Protein AF-A0A6L3N8E2-F1 (afdb_monomer)

Organism: NCBI:txid1503055

Solvent-accessible surface area (backbone atoms only — not comparable to full-atom values): 5060 Å² total; per-residue (Å²): 133,83,73,80,78,75,86,75,77,37,47,88,60,94,65,75,94,62,55,72,70,56,51,55,49,29,53,75,71,71,37,48,67,64,51,50,61,50,36,40,62,72,40,55,97,63,81,52,68,71,52,50,61,52,60,72,66,50,82,54,46,82,46,74,51,62,53,99,85,68,50,75,48,74,49,81,46,113

Nearest PDB structures (foldseek):
  7zr1-assembly1_D  TM=3.614E-01  e=1.254E+00  Thermochaetoides thermophila
  7zr1-assembly1_C  TM=3.742E-01  e=6.554E+00  Thermochaetoides thermophila
  3emi-assembly1_A  TM=2.101E-01  e=7.993E+00  Haemophilus influenzae

Radius of gyration: 16.64 Å; Cα contacts (8 Å, |Δi|>4): 59; chains: 1; bounding box: 32×40×36 Å

Structure (mmCIF, N/CA/C/O backbone):
data_AF-A0A6L3N8E2-F1
#
_entry.id   AF-A0A6L3N8E2-F1
#
loop_
_atom_site.group_PDB
_atom_site.id
_atom_site.type_symbol
_atom_site.label_atom_id
_atom_site.label_alt_i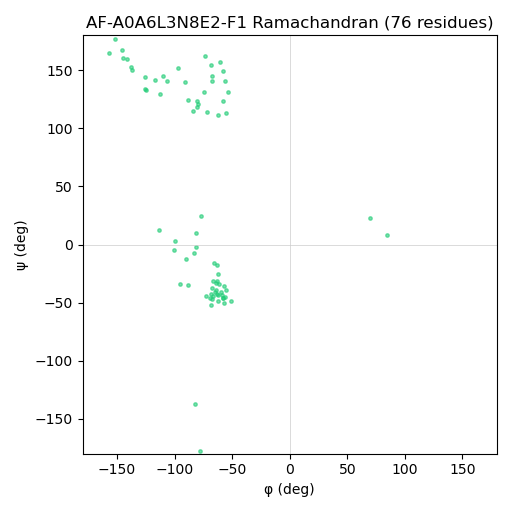d
_atom_site.label_comp_id
_atom_site.label_asym_id
_atom_site.label_entity_id
_atom_site.label_seq_id
_atom_site.pdbx_PDB_ins_code
_atom_site.Cartn_x
_atom_site.Cartn_y
_atom_site.Cartn_z
_atom_site.occupancy
_atom_site.B_iso_or_equiv
_atom_site.auth_seq_id
_atom_site.auth_comp_id
_atom_site.auth_asym_id
_atom_site.auth_atom_id
_atom_site.pdbx_PDB_model_num
ATOM 1 N N . MET A 1 1 ? 18.917 19.908 -18.385 1.00 40.22 1 MET A N 1
ATOM 2 C CA . MET A 1 1 ? 17.576 20.524 -18.294 1.00 40.22 1 MET A CA 1
ATOM 3 C C . MET A 1 1 ? 16.664 19.517 -17.610 1.00 40.22 1 MET A C 1
ATOM 5 O O . MET A 1 1 ? 16.177 1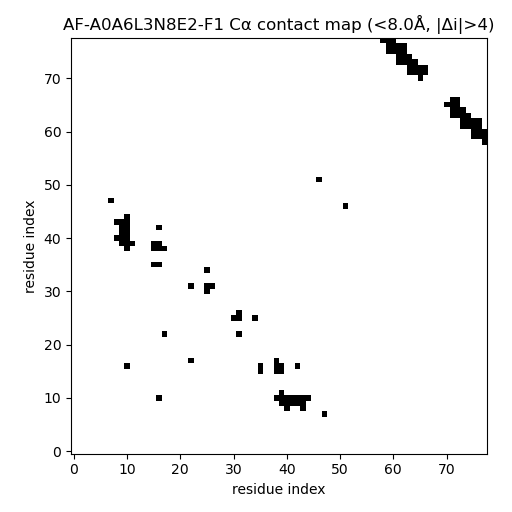8.604 -18.261 1.00 40.22 1 MET A O 1
ATOM 9 N N . THR A 1 2 ? 16.543 19.576 -16.286 1.00 46.56 2 THR A N 1
ATOM 10 C CA . THR A 1 2 ? 15.592 18.745 -15.535 1.00 46.56 2 THR A CA 1
ATOM 11 C C . THR A 1 2 ? 14.198 19.280 -15.827 1.00 46.56 2 THR A C 1
ATOM 13 O O . THR A 1 2 ? 13.902 20.429 -15.506 1.00 46.56 2 THR A O 1
ATOM 16 N N . ALA A 1 3 ? 13.370 18.489 -16.509 1.00 51.78 3 ALA A N 1
ATOM 17 C CA . ALA A 1 3 ? 11.966 18.832 -16.688 1.00 51.78 3 ALA A CA 1
ATOM 18 C C . ALA A 1 3 ? 11.323 19.032 -15.301 1.00 51.78 3 ALA A C 1
ATOM 20 O O . ALA A 1 3 ? 11.665 18.287 -14.377 1.00 51.78 3 ALA A O 1
ATOM 21 N N . PRO A 1 4 ? 10.429 20.020 -15.119 1.00 53.84 4 PRO A N 1
ATOM 22 C CA . PRO A 1 4 ? 9.698 20.150 -13.870 1.00 53.84 4 PRO A CA 1
ATOM 23 C C . PRO A 1 4 ? 8.930 18.850 -13.621 1.00 53.84 4 PRO A C 1
ATOM 25 O O . PRO A 1 4 ? 8.157 18.410 -14.471 1.00 53.84 4 PRO A O 1
ATOM 28 N N . THR A 1 5 ? 9.171 18.218 -12.470 1.00 62.31 5 THR A N 1
ATOM 29 C CA . THR A 1 5 ? 8.394 17.062 -12.021 1.00 62.31 5 THR A CA 1
ATOM 30 C C . THR A 1 5 ? 6.929 17.472 -12.008 1.00 62.31 5 THR A C 1
ATOM 32 O O . THR A 1 5 ? 6.544 18.357 -11.243 1.00 62.31 5 THR A O 1
ATOM 35 N N . ALA A 1 6 ? 6.122 16.871 -12.883 1.00 70.06 6 ALA A N 1
ATOM 36 C CA . ALA A 1 6 ? 4.691 17.125 -12.915 1.00 70.06 6 ALA A CA 1
ATOM 37 C C . ALA A 1 6 ? 4.110 16.882 -11.514 1.00 70.06 6 ALA A C 1
ATOM 39 O O . ALA A 1 6 ? 4.403 15.864 -10.882 1.00 70.06 6 ALA A O 1
ATOM 40 N N . VAL A 1 7 ? 3.315 17.829 -11.012 1.00 77.81 7 VAL A N 1
ATOM 41 C CA . VAL A 1 7 ? 2.625 17.670 -9.729 1.00 77.81 7 VAL A CA 1
ATOM 42 C C . VAL A 1 7 ? 1.676 16.484 -9.865 1.00 77.81 7 VAL A C 1
ATOM 44 O O . VAL A 1 7 ? 0.708 16.544 -10.618 1.00 77.81 7 VAL A O 1
ATOM 47 N N . VAL A 1 8 ? 1.969 15.391 -9.158 1.00 83.25 8 VAL A N 1
ATOM 48 C CA . VAL A 1 8 ? 1.128 14.193 -9.188 1.00 83.25 8 VAL A CA 1
ATOM 49 C C . VAL A 1 8 ? -0.015 14.383 -8.189 1.00 83.25 8 VAL A C 1
ATOM 51 O O . VAL A 1 8 ? 0.267 14.438 -6.981 1.00 83.25 8 VAL A O 1
ATOM 54 N N . PRO A 1 9 ? -1.281 14.459 -8.644 1.00 87.44 9 PRO A N 1
ATOM 55 C CA . PRO A 1 9 ? -2.419 14.660 -7.755 1.00 87.44 9 PRO A CA 1
ATOM 56 C C . PRO A 1 9 ? -2.502 13.544 -6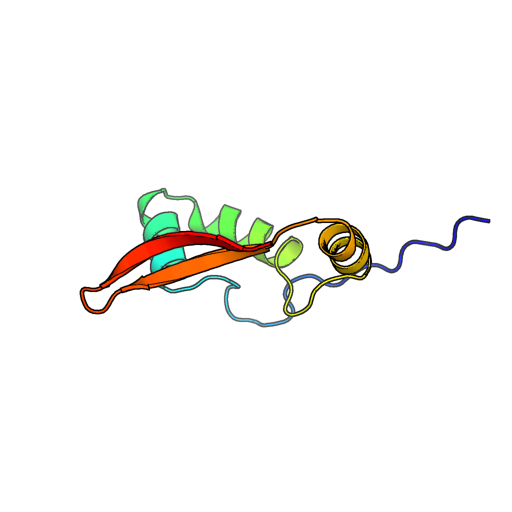.706 1.00 87.44 9 PRO A C 1
ATOM 58 O O . PRO A 1 9 ? -2.033 12.421 -6.921 1.00 87.44 9 PRO A O 1
ATOM 61 N N . GLY A 1 10 ? -3.026 13.893 -5.532 1.00 90.94 10 GLY A N 1
ATOM 62 C CA . GLY A 1 10 ? -3.286 12.959 -4.439 1.00 90.94 10 GLY A CA 1
ATOM 63 C C . GLY A 1 10 ? -4.617 12.229 -4.627 1.00 90.94 10 GLY A C 1
ATOM 64 O O . GLY A 1 10 ? -4.965 11.801 -5.726 1.00 90.94 10 GLY A O 1
ATOM 65 N N . TRP A 1 11 ? -5.378 12.096 -3.546 1.00 94.75 11 TRP A N 1
ATOM 66 C CA . TRP A 1 11 ? -6.717 11.526 -3.581 1.00 94.75 11 TRP A CA 1
ATOM 67 C C . TRP A 1 11 ? -7.743 12.565 -4.038 1.00 94.75 11 TRP A C 1
ATOM 69 O O . TRP A 1 11 ? -7.885 13.618 -3.423 1.00 94.75 11 TRP A O 1
ATOM 79 N N . GLU A 1 12 ? -8.474 12.245 -5.101 1.00 91.38 12 GLU A N 1
ATOM 80 C CA . GLU A 1 12 ? -9.370 13.182 -5.796 1.00 91.38 12 GLU A CA 1
ATOM 81 C C . GLU A 1 12 ? -10.849 13.012 -5.419 1.00 91.38 12 GLU A C 1
ATOM 83 O O . GLU A 1 12 ? -11.687 13.761 -5.905 1.00 91.38 12 GLU A O 1
ATOM 88 N N . LEU A 1 13 ? -11.190 12.009 -4.600 1.00 89.94 13 LEU A N 1
ATOM 89 C CA . LEU A 1 13 ? -12.577 11.729 -4.222 1.00 89.94 13 LEU A CA 1
ATOM 90 C C . LEU A 1 13 ? -12.920 12.344 -2.862 1.00 89.94 13 LEU A C 1
ATOM 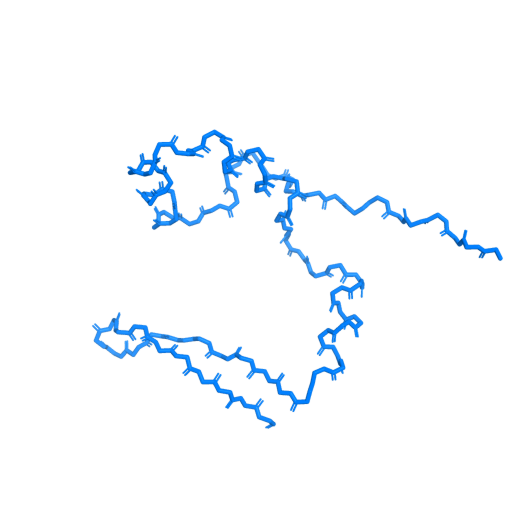92 O O . LEU A 1 13 ? -12.076 12.448 -1.967 1.00 89.94 13 LEU A O 1
ATOM 96 N N . ASP A 1 14 ? -14.198 12.662 -2.671 1.00 88.12 14 ASP A N 1
ATOM 97 C CA . ASP A 1 14 ? -14.698 13.221 -1.411 1.00 88.12 14 ASP A CA 1
ATOM 98 C C . ASP A 1 14 ? -14.614 12.212 -0.254 1.00 88.12 14 ASP A C 1
ATOM 100 O O . ASP A 1 14 ? -14.339 12.582 0.891 1.00 88.12 14 ASP A O 1
ATOM 104 N N . VAL A 1 15 ? -14.744 10.916 -0.557 1.00 89.38 15 VAL A N 1
ATOM 105 C CA . VAL A 1 15 ? -14.595 9.822 0.415 1.00 89.38 15 VAL A CA 1
ATOM 106 C C . VAL A 1 15 ? -13.154 9.681 0.909 1.00 89.38 15 VAL A C 1
ATOM 108 O O . VAL A 1 15 ? -12.208 10.052 0.218 1.00 89.38 15 VAL A O 1
ATOM 111 N N . ALA A 1 16 ? -12.963 9.127 2.107 1.00 88.06 16 ALA A N 1
ATOM 112 C CA . ALA A 1 16 ? -11.627 8.843 2.627 1.00 88.06 16 ALA A CA 1
ATOM 113 C C . ALA A 1 16 ? -10.932 7.723 1.817 1.00 88.06 16 ALA A C 1
ATOM 115 O O . ALA A 1 16 ? -11.601 6.774 1.408 1.00 88.06 16 ALA A O 1
ATOM 116 N N . PRO A 1 17 ? -9.600 7.778 1.623 1.00 95.00 17 PRO A N 1
ATOM 117 C CA . PRO A 1 17 ? -8.834 6.777 0.868 1.00 95.00 17 PRO A CA 1
ATOM 118 C C . PRO A 1 17 ? -8.568 5.471 1.646 1.00 95.00 17 PRO A C 1
ATOM 120 O O . PRO A 1 17 ? -7.577 4.795 1.384 1.00 95.00 17 PRO A O 1
ATOM 123 N N . PHE A 1 18 ? -9.402 5.140 2.633 1.00 95.88 18 PHE A N 1
ATOM 124 C CA . PHE A 1 18 ? -9.174 4.050 3.583 1.00 95.88 18 PHE A CA 1
ATOM 125 C C . PHE A 1 18 ? -10.359 3.087 3.610 1.00 95.88 18 PHE A C 1
ATOM 127 O O . PHE A 1 18 ? -11.518 3.501 3.532 1.00 95.88 18 PHE A O 1
ATOM 134 N N . HIS A 1 19 ? -10.073 1.802 3.785 1.00 93.69 19 HIS A N 1
ATOM 135 C CA . HIS A 1 19 ? -11.074 0.767 4.004 1.00 93.69 19 HIS A CA 1
ATOM 136 C C . HIS A 1 19 ? -11.662 0.855 5.420 1.00 93.69 19 HIS A C 1
ATOM 138 O O . HIS A 1 19 ? -11.060 1.408 6.342 1.00 93.69 19 HIS A O 1
ATOM 144 N N . ALA A 1 20 ? -12.824 0.231 5.629 1.00 94.50 20 ALA A N 1
ATOM 145 C CA . ALA A 1 20 ? -13.523 0.244 6.917 1.00 94.50 20 ALA A CA 1
ATOM 146 C C . ALA A 1 20 ? -12.655 -0.253 8.092 1.00 94.50 20 ALA A C 1
ATOM 148 O O . ALA A 1 20 ? -12.691 0.329 9.175 1.00 94.50 20 ALA A O 1
ATOM 149 N N . GLY A 1 21 ? -11.837 -1.290 7.874 1.00 93.19 21 GLY A N 1
ATOM 150 C CA . GLY A 1 21 ? -10.920 -1.807 8.895 1.00 93.19 21 GLY A CA 1
ATOM 151 C C . GLY A 1 21 ? -9.834 -0.801 9.287 1.00 93.19 21 GLY A C 1
ATOM 152 O O . GLY A 1 21 ? -9.546 -0.634 10.471 1.00 93.19 21 GLY A O 1
ATOM 153 N N . GLU A 1 22 ? -9.284 -0.081 8.308 1.00 95.88 22 GLU A N 1
ATOM 154 C CA . GLU A 1 22 ? -8.274 0.958 8.530 1.00 95.88 22 GLU A CA 1
ATOM 155 C C . GLU A 1 22 ? -8.876 2.141 9.295 1.00 95.88 22 GLU A C 1
ATOM 157 O O . GLU A 1 22 ? -8.298 2.585 10.287 1.00 95.88 22 GLU A O 1
ATOM 162 N N . LEU A 1 23 ? -10.078 2.587 8.913 1.00 96.38 23 LEU A N 1
ATOM 163 C CA . LEU A 1 23 ? -10.816 3.630 9.633 1.00 96.38 23 LEU A CA 1
ATOM 164 C C . LEU A 1 23 ? -11.092 3.228 11.089 1.00 96.38 23 LEU A C 1
ATOM 166 O O . LEU A 1 23 ? -10.871 4.023 12.000 1.00 96.38 23 LEU A O 1
ATOM 170 N N . ALA A 1 24 ? -11.507 1.982 11.330 1.00 96.81 24 ALA A N 1
ATOM 171 C CA . ALA A 1 24 ? -11.762 1.484 12.680 1.00 96.81 24 ALA A CA 1
ATOM 172 C C . ALA A 1 24 ? -10.492 1.446 13.550 1.00 96.81 24 ALA A C 1
ATOM 174 O O . ALA A 1 24 ? -10.567 1.626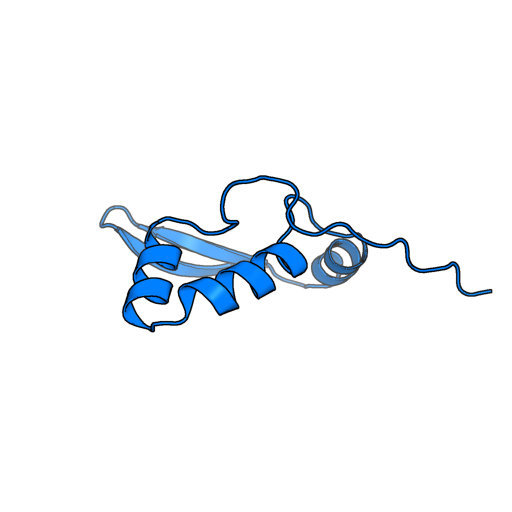 14.767 1.00 96.81 24 ALA A O 1
ATOM 175 N N . VAL A 1 25 ? -9.321 1.179 12.963 1.00 97.12 25 VAL A N 1
ATOM 176 C CA . VAL A 1 25 ? -8.033 1.245 13.677 1.00 97.12 25 VAL A CA 1
ATOM 177 C C . VAL A 1 25 ? -7.635 2.697 13.944 1.00 97.12 25 VAL A C 1
ATOM 179 O O . VAL A 1 25 ? -7.264 3.019 15.070 1.00 97.12 25 VAL A O 1
ATOM 182 N N . GLN A 1 26 ? -7.774 3.586 12.959 1.00 97.56 26 GLN A N 1
ATOM 183 C CA . GLN A 1 26 ? -7.475 5.016 13.110 1.00 97.56 26 GLN A CA 1
ATOM 184 C C . GLN A 1 26 ? -8.333 5.676 14.198 1.00 97.56 26 GLN A C 1
ATOM 186 O O . GLN A 1 26 ? -7.808 6.442 15.005 1.00 97.56 26 GLN A O 1
ATOM 191 N N . GLN A 1 27 ? -9.624 5.331 14.262 1.00 97.75 27 GLN A N 1
ATOM 192 C CA . GLN A 1 27 ? -10.542 5.787 15.309 1.00 97.75 27 GLN A CA 1
ATOM 193 C C . GLN A 1 27 ? -10.104 5.309 16.694 1.00 97.75 27 GLN A C 1
ATOM 195 O O . GLN A 1 27 ? -9.996 6.118 17.611 1.00 97.75 27 GLN A O 1
ATOM 200 N N . ARG A 1 28 ? -9.793 4.013 16.841 1.00 98.12 28 ARG A N 1
ATOM 201 C CA . ARG A 1 28 ? -9.303 3.443 18.110 1.00 98.12 28 ARG A CA 1
ATOM 202 C C . ARG A 1 28 ? -7.982 4.063 18.563 1.00 98.12 28 ARG A C 1
ATOM 204 O O . ARG A 1 28 ? -7.762 4.211 19.758 1.00 98.12 28 ARG A O 1
ATOM 211 N N . ALA A 1 29 ? -7.127 4.431 17.615 1.00 97.94 29 ALA A N 1
ATOM 212 C CA . ALA A 1 29 ? -5.857 5.091 17.880 1.00 97.94 29 ALA A CA 1
ATOM 213 C C . ALA A 1 29 ? -5.982 6.618 18.064 1.00 97.94 29 ALA A C 1
ATOM 215 O O . ALA A 1 29 ? -4.994 7.260 18.406 1.00 97.94 29 ALA A O 1
ATOM 216 N N . GLY A 1 30 ? -7.160 7.212 17.833 1.00 98.00 30 GLY A N 1
ATOM 217 C CA . GLY A 1 30 ? -7.380 8.657 17.954 1.00 98.00 30 GLY A CA 1
ATOM 218 C C . GLY A 1 30 ? -6.682 9.505 16.882 1.00 98.00 30 GLY A C 1
ATOM 219 O O . GLY A 1 30 ? -6.430 10.684 17.108 1.00 98.00 30 GLY A O 1
ATOM 220 N N . VAL A 1 31 ? -6.357 8.931 15.717 1.00 97.75 31 VAL A N 1
ATOM 221 C CA . VAL A 1 31 ? -5.557 9.590 14.656 1.00 97.75 31 VAL A CA 1
ATOM 222 C C . VAL A 1 31 ? -6.335 9.866 13.366 1.00 97.75 31 VAL A C 1
ATOM 224 O O . VAL A 1 31 ? -5.732 10.186 12.344 1.00 97.75 31 VAL A O 1
ATOM 227 N N . THR A 1 32 ? -7.663 9.747 13.384 1.00 95.31 32 THR A N 1
ATOM 228 C CA . THR A 1 32 ? -8.526 9.835 12.191 1.00 95.31 32 THR A CA 1
ATOM 229 C C . THR A 1 32 ? -8.264 11.075 11.330 1.00 95.31 32 THR A C 1
ATOM 231 O O . THR A 1 32 ? -8.096 10.953 10.119 1.00 95.31 32 THR A O 1
ATOM 234 N N . GLU A 1 33 ? -8.189 12.269 11.926 1.00 94.56 33 GLU A N 1
ATOM 235 C CA . GLU A 1 33 ? -7.986 13.513 11.166 1.00 94.56 33 GLU A CA 1
ATOM 236 C C . GLU A 1 33 ? -6.594 13.585 10.530 1.00 94.56 33 GLU A C 1
ATOM 238 O O . GLU A 1 33 ? -6.459 13.866 9.336 1.00 94.56 33 GLU A O 1
ATOM 243 N N . ALA A 1 34 ? -5.554 13.266 11.306 1.00 95.44 34 ALA A N 1
ATOM 244 C CA . ALA A 1 34 ? -4.175 13.253 10.829 1.00 95.44 34 ALA A CA 1
ATOM 245 C C . ALA A 1 34 ? -3.982 12.221 9.706 1.00 95.44 34 ALA A C 1
ATOM 247 O O . ALA A 1 34 ? -3.378 12.530 8.673 1.00 95.44 34 ALA A O 1
ATOM 248 N N . ALA A 1 35 ? -4.549 11.022 9.872 1.00 95.19 35 ALA A N 1
ATOM 249 C CA . ALA A 1 35 ? -4.541 9.975 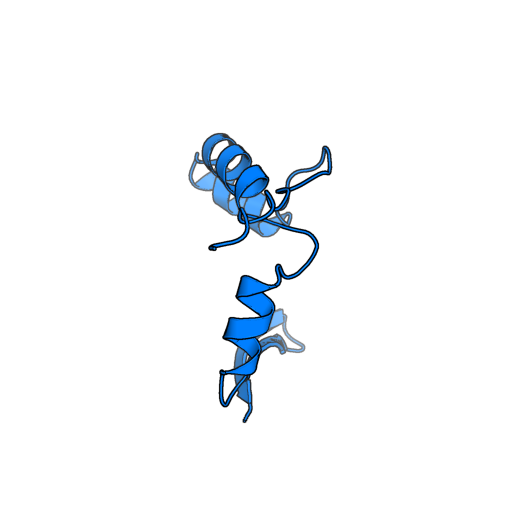8.858 1.00 95.19 35 ALA A CA 1
ATOM 250 C C . ALA A 1 35 ? -5.300 10.413 7.597 1.00 95.19 35 ALA A C 1
ATOM 252 O O . ALA A 1 35 ? -4.791 10.235 6.493 1.00 95.19 35 ALA A O 1
ATOM 253 N N . GLY A 1 36 ? -6.460 11.061 7.740 1.00 94.62 36 GLY A N 1
ATOM 254 C CA . GLY A 1 36 ? -7.222 11.636 6.629 1.00 94.62 36 GLY A CA 1
ATOM 255 C C . GLY A 1 36 ? -6.418 12.653 5.816 1.00 94.62 36 GLY A C 1
ATOM 256 O O . GLY A 1 36 ? -6.323 12.540 4.590 1.00 94.62 36 GLY A O 1
ATOM 257 N N . ALA A 1 37 ? -5.788 13.621 6.486 1.00 93.19 37 ALA A N 1
ATOM 258 C CA . ALA A 1 37 ? -5.005 14.669 5.830 1.00 93.19 37 ALA A CA 1
ATOM 259 C C . ALA A 1 37 ? -3.727 14.126 5.164 1.00 93.19 37 ALA A C 1
ATOM 261 O O . ALA A 1 37 ? -3.330 14.577 4.084 1.00 93.19 37 ALA A O 1
ATOM 262 N N . ALA A 1 38 ? -3.059 13.156 5.791 1.00 94.00 38 ALA A N 1
ATOM 263 C CA . ALA A 1 38 ? -1.907 12.478 5.201 1.00 94.00 38 ALA A CA 1
ATOM 264 C C . ALA A 1 38 ? -2.322 11.592 4.015 1.00 94.00 38 ALA A C 1
ATOM 266 O O . ALA A 1 38 ? -1.734 11.688 2.937 1.00 94.00 38 ALA A O 1
ATOM 267 N N . GLY A 1 39 ? -3.382 10.800 4.183 1.00 94.12 39 GLY A N 1
ATOM 268 C CA . GLY A 1 39 ? -3.918 9.892 3.176 1.00 94.12 39 GLY A CA 1
ATOM 269 C C . GLY A 1 39 ? -4.319 10.618 1.899 1.00 94.12 39 GLY A C 1
ATOM 270 O O . GLY A 1 39 ? -3.902 10.210 0.820 1.00 94.12 39 GLY A O 1
ATOM 271 N N . ARG A 1 40 ? -5.030 11.750 2.000 1.00 94.38 40 ARG A N 1
ATOM 272 C CA . ARG A 1 40 ? -5.427 12.534 0.814 1.00 94.38 40 ARG A CA 1
ATOM 273 C C . ARG A 1 40 ? -4.243 13.086 0.014 1.00 94.38 40 ARG A C 1
ATOM 275 O O . ARG A 1 40 ? -4.374 13.311 -1.183 1.00 94.38 40 ARG A O 1
ATOM 282 N N . ARG A 1 41 ? -3.082 13.286 0.644 1.00 92.19 41 ARG A N 1
ATOM 283 C CA . ARG A 1 41 ? -1.856 13.744 -0.032 1.00 92.19 41 ARG A CA 1
ATOM 284 C C . ARG A 1 41 ? -1.017 12.588 -0.586 1.00 92.19 41 ARG A C 1
ATOM 286 O O . ARG A 1 41 ? -0.368 12.744 -1.619 1.00 92.19 41 ARG A O 1
ATOM 293 N N . GLY A 1 42 ? -1.000 11.451 0.112 1.00 91.50 42 GLY A N 1
ATOM 294 C CA . GLY A 1 42 ? -0.120 10.317 -0.189 1.00 91.50 42 GLY A CA 1
ATOM 295 C C . GLY A 1 42 ? -0.740 9.215 -1.052 1.00 91.50 42 GLY A C 1
ATOM 296 O O . GLY A 1 42 ? -0.029 8.608 -1.854 1.00 91.50 42 GLY A O 1
ATOM 297 N N . ILE A 1 43 ? -2.041 8.954 -0.910 1.00 93.75 43 ILE A N 1
ATOM 298 C CA . ILE A 1 43 ? -2.736 7.836 -1.563 1.00 93.75 43 ILE A CA 1
ATOM 299 C C . ILE A 1 43 ? -3.296 8.279 -2.915 1.00 93.75 43 ILE A C 1
ATOM 301 O O . ILE A 1 43 ? -3.793 9.394 -3.067 1.00 93.75 43 ILE A O 1
ATOM 305 N N . ARG A 1 44 ? -3.196 7.393 -3.911 1.00 93.38 44 ARG A N 1
ATOM 306 C CA . ARG A 1 44 ? -3.562 7.651 -5.309 1.00 93.38 44 ARG A CA 1
ATOM 307 C C . ARG A 1 44 ? -4.296 6.458 -5.901 1.00 93.38 44 ARG A C 1
ATOM 309 O O . ARG A 1 44 ? -4.051 5.321 -5.511 1.00 93.38 44 ARG A O 1
ATOM 316 N N . ARG A 1 45 ? -5.148 6.722 -6.895 1.00 92.56 45 ARG A N 1
ATOM 317 C CA . ARG A 1 45 ? -5.890 5.687 -7.644 1.00 92.56 45 ARG A CA 1
ATOM 318 C C . ARG A 1 45 ? -5.067 5.014 -8.750 1.00 92.56 45 ARG A C 1
ATOM 320 O O . ARG A 1 45 ? -5.569 4.136 -9.440 1.00 92.56 45 ARG A O 1
ATOM 327 N N . PHE A 1 46 ? -3.823 5.438 -8.946 1.00 91.94 46 PHE A N 1
ATOM 328 C CA . PHE A 1 46 ? -2.917 4.914 -9.963 1.00 91.94 46 PHE A CA 1
ATOM 329 C C . PHE A 1 46 ? -1.481 4.901 -9.436 1.00 91.94 46 PHE A C 1
ATOM 331 O O . PHE A 1 46 ? -1.149 5.626 -8.499 1.00 91.94 46 PHE A O 1
ATOM 338 N N . MET A 1 47 ? -0.617 4.097 -10.061 1.00 91.94 47 MET A N 1
ATOM 339 C CA . MET A 1 47 ? 0.824 4.134 -9.809 1.00 91.94 47 MET A CA 1
ATOM 340 C C . MET A 1 47 ? 1.465 5.295 -10.583 1.00 91.94 47 MET A C 1
ATOM 342 O O . MET A 1 47 ? 1.407 5.271 -11.819 1.00 91.94 47 MET A O 1
ATOM 346 N N . PRO A 1 48 ? 2.088 6.279 -9.905 1.00 92.69 48 PRO A N 1
ATOM 347 C CA . PRO A 1 48 ? 2.896 7.302 -10.565 1.00 92.69 48 PRO A CA 1
ATOM 348 C C . PRO A 1 48 ? 4.077 6.682 -11.316 1.00 92.69 48 PRO A C 1
ATOM 350 O O . PRO A 1 48 ? 4.553 5.609 -10.942 1.00 92.69 48 PRO A O 1
ATOM 353 N N . ASP A 1 49 ? 4.609 7.384 -12.314 1.00 93.88 49 ASP A N 1
ATOM 354 C CA . ASP A 1 49 ? 5.730 6.885 -13.123 1.00 93.88 49 ASP A CA 1
ATOM 355 C C . ASP A 1 49 ? 6.961 6.542 -12.283 1.00 93.88 49 ASP A C 1
ATOM 357 O O . ASP A 1 49 ? 7.604 5.523 -12.520 1.00 93.88 49 ASP A O 1
ATOM 361 N N . GLN A 1 50 ? 7.228 7.317 -11.227 1.00 92.62 50 GLN A N 1
ATOM 362 C CA . GLN A 1 50 ? 8.277 6.998 -10.257 1.00 92.62 50 GLN A CA 1
ATOM 363 C C . GLN A 1 50 ? 8.080 5.607 -9.629 1.00 92.62 50 GLN A C 1
ATOM 365 O O . GLN A 1 50 ? 9.031 4.834 -9.536 1.00 92.62 50 GLN A O 1
ATOM 370 N N . HIS A 1 51 ? 6.853 5.268 -9.218 1.00 92.81 51 HIS A N 1
ATOM 371 C CA . HIS A 1 51 ? 6.552 3.958 -8.638 1.00 92.81 51 HIS A CA 1
ATOM 372 C C . HIS A 1 51 ? 6.670 2.866 -9.701 1.00 92.81 51 HIS A C 1
ATOM 374 O O . HIS A 1 51 ? 7.266 1.830 -9.431 1.00 92.81 51 HIS A O 1
ATOM 380 N N . ARG A 1 52 ? 6.161 3.100 -10.920 1.00 94.75 52 ARG A N 1
ATOM 381 C CA . ARG A 1 52 ? 6.271 2.144 -12.037 1.00 94.75 52 ARG A CA 1
ATOM 382 C C . ARG A 1 52 ? 7.730 1.814 -12.347 1.00 94.75 52 ARG A C 1
ATOM 384 O O . ARG A 1 52 ? 8.071 0.641 -12.465 1.00 94.75 52 ARG A O 1
ATOM 391 N N . ALA A 1 53 ? 8.583 2.835 -12.420 1.00 96.25 53 ALA A N 1
ATOM 392 C CA . ALA A 1 53 ? 10.011 2.678 -12.669 1.00 96.25 53 ALA A CA 1
ATOM 393 C C . ALA A 1 53 ? 10.720 1.915 -11.543 1.00 96.25 53 ALA A C 1
ATOM 395 O O . ALA A 1 53 ? 11.591 1.099 -11.826 1.00 96.25 53 ALA A O 1
ATOM 396 N N . PHE A 1 54 ? 10.351 2.158 -10.281 1.00 94.44 54 PHE A N 1
ATOM 397 C CA . PHE A 1 54 ? 10.892 1.427 -9.135 1.00 94.44 54 PHE A CA 1
ATOM 398 C C . PHE A 1 54 ? 10.431 -0.037 -9.110 1.00 94.44 54 PHE A C 1
ATOM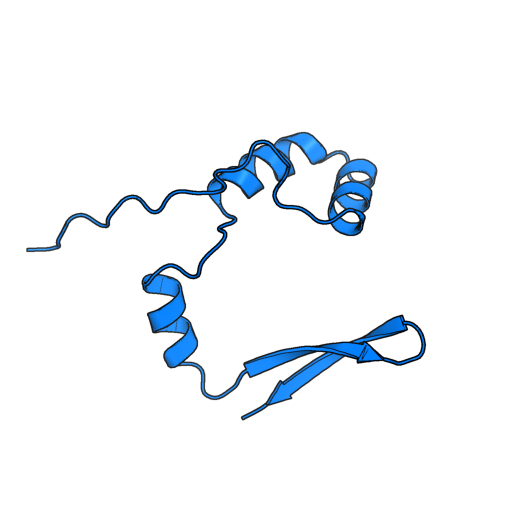 400 O O . PHE A 1 54 ? 11.261 -0.938 -9.044 1.00 94.44 54 PHE A O 1
ATOM 407 N N . PHE A 1 55 ? 9.123 -0.296 -9.208 1.00 93.56 55 PHE A N 1
ATOM 408 C CA . PHE A 1 55 ? 8.575 -1.654 -9.135 1.00 93.56 55 PHE A CA 1
ATOM 409 C C . PHE A 1 55 ? 9.059 -2.548 -10.281 1.00 93.56 55 PHE A C 1
ATOM 411 O O . PHE A 1 55 ? 9.256 -3.738 -10.065 1.00 93.56 55 PHE A O 1
ATOM 418 N N . ALA A 1 56 ? 9.323 -1.986 -11.465 1.00 94.50 56 ALA A N 1
ATOM 419 C CA . ALA A 1 56 ? 9.906 -2.725 -12.587 1.00 94.50 56 ALA A CA 1
ATOM 420 C C . ALA A 1 56 ? 11.347 -3.218 -12.337 1.00 94.50 56 ALA A C 1
ATOM 422 O O . ALA A 1 56 ? 11.823 -4.077 -13.073 1.00 94.50 56 ALA A O 1
ATOM 423 N N . GLN A 1 57 ? 12.049 -2.683 -11.330 1.00 96.06 57 GLN A N 1
ATOM 424 C CA . GLN A 1 57 ? 13.410 -3.104 -10.965 1.00 96.06 57 GLN A CA 1
ATOM 425 C C . GLN A 1 57 ? 13.427 -4.235 -9.933 1.00 96.06 57 GLN A C 1
ATOM 427 O O . GLN A 1 57 ? 14.486 -4.805 -9.672 1.00 96.06 57 GLN A O 1
ATOM 432 N N . LEU A 1 58 ? 12.289 -4.540 -9.303 1.00 95.38 58 LEU A N 1
ATOM 433 C CA . LEU A 1 58 ? 12.241 -5.574 -8.279 1.00 95.38 58 LEU A CA 1
ATOM 434 C C . LEU A 1 58 ? 12.328 -6.961 -8.934 1.00 95.38 58 LEU A C 1
ATOM 436 O O . LEU A 1 58 ? 11.560 -7.246 -9.851 1.00 95.38 58 LEU A O 1
ATOM 440 N N . PRO A 1 59 ? 13.201 -7.860 -8.446 1.00 95.81 59 PRO A N 1
ATOM 441 C CA . PRO A 1 59 ? 13.307 -9.221 -8.967 1.00 95.81 59 PRO A CA 1
ATOM 442 C C . PRO A 1 59 ? 12.232 -10.157 -8.391 1.00 95.81 59 PRO A C 1
ATOM 444 O O . PRO A 1 59 ? 12.339 -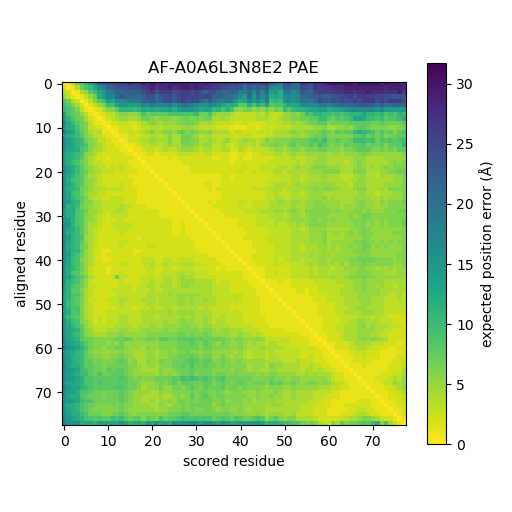11.367 -8.540 1.00 95.81 59 PRO A O 1
ATOM 447 N N . PHE A 1 60 ? 11.243 -9.619 -7.672 1.00 94.69 60 PHE A N 1
ATOM 448 C CA . PHE A 1 60 ? 10.152 -10.365 -7.057 1.00 94.69 60 PHE A CA 1
ATOM 449 C C . PHE A 1 60 ? 8.934 -9.464 -6.820 1.00 94.69 60 PHE A C 1
ATOM 451 O O . PHE A 1 60 ? 9.036 -8.236 -6.766 1.00 94.69 60 PHE A O 1
ATOM 458 N N . PHE A 1 61 ? 7.795 -10.097 -6.558 1.00 94.31 61 PHE A N 1
ATOM 459 C CA . PHE A 1 61 ? 6.570 -9.477 -6.073 1.00 94.31 61 PHE A CA 1
ATOM 460 C C . PHE A 1 61 ? 6.202 -10.011 -4.690 1.00 94.31 61 PHE A C 1
ATOM 462 O O . PHE A 1 61 ? 6.324 -11.205 -4.411 1.00 94.31 61 PHE A O 1
ATOM 469 N N . VAL A 1 62 ? 5.703 -9.119 -3.833 1.00 94.44 62 VAL A N 1
ATOM 470 C CA . VAL A 1 62 ? 5.037 -9.492 -2.582 1.00 94.44 62 VAL A CA 1
ATOM 471 C C . VAL A 1 62 ? 3.558 -9.687 -2.885 1.00 94.44 62 VAL A C 1
ATOM 473 O O . VAL A 1 62 ? 2.905 -8.781 -3.402 1.00 94.44 62 VAL A O 1
ATOM 476 N N . LEU A 1 63 ? 3.026 -10.856 -2.554 1.00 95.56 63 LEU A N 1
ATOM 477 C CA . LEU A 1 63 ? 1.606 -11.161 -2.682 1.00 95.56 63 LEU A CA 1
ATOM 478 C C . LEU A 1 63 ? 1.015 -11.337 -1.290 1.00 95.56 63 LEU A C 1
ATOM 480 O O . LEU A 1 63 ? 1.552 -12.089 -0.479 1.00 95.56 63 LEU A O 1
ATOM 484 N N . GLY A 1 64 ? -0.090 -10.648 -1.030 1.00 95.25 64 GLY A N 1
ATOM 485 C CA . GLY A 1 64 ? -0.910 -10.837 0.159 1.00 95.25 64 GLY A CA 1
ATOM 486 C C . GLY A 1 64 ? -2.235 -11.478 -0.222 1.00 95.25 64 GLY A C 1
ATOM 487 O O . GLY A 1 64 ? -2.783 -11.193 -1.288 1.00 95.25 64 GLY A O 1
ATOM 488 N N . GLY A 1 65 ? -2.750 -12.333 0.648 1.00 95.62 65 GLY A N 1
ATOM 489 C CA . GLY A 1 65 ? -4.033 -12.982 0.456 1.00 95.62 65 GLY A CA 1
ATOM 490 C C . GLY A 1 65 ? -4.689 -13.320 1.781 1.00 95.62 65 GLY A C 1
ATOM 491 O O . GLY A 1 65 ? -4.133 -13.108 2.859 1.00 95.62 65 GLY A O 1
ATOM 492 N N . VAL A 1 66 ? -5.896 -13.851 1.674 1.00 96.50 66 VAL A N 1
ATOM 493 C CA . VAL A 1 66 ? -6.645 -14.398 2.796 1.00 96.50 66 VAL A CA 1
ATOM 494 C C . VAL A 1 66 ? -7.022 -15.822 2.412 1.00 96.50 66 VAL A C 1
ATOM 496 O O . VAL A 1 66 ? -7.396 -16.064 1.263 1.00 96.50 66 VAL A O 1
ATOM 499 N N . ASP A 1 67 ? -6.837 -16.777 3.316 1.00 95.19 67 ASP A N 1
ATOM 500 C CA . ASP A 1 67 ? -7.239 -18.161 3.062 1.00 95.19 67 ASP A CA 1
ATOM 501 C C . ASP A 1 67 ? -8.760 -18.368 3.224 1.00 95.19 67 ASP A C 1
ATOM 503 O O . ASP A 1 67 ? -9.518 -17.432 3.491 1.00 95.19 67 ASP A O 1
ATOM 507 N N . ALA A 1 68 ? -9.216 -19.614 3.067 1.00 97.00 68 ALA A N 1
ATOM 508 C CA . ALA A 1 68 ? -10.632 -19.972 3.174 1.00 97.00 68 ALA A CA 1
ATOM 509 C C . ALA A 1 68 ? -11.240 -19.728 4.570 1.00 97.00 68 ALA A C 1
ATOM 511 O O . ALA A 1 68 ? -12.463 -19.675 4.700 1.00 97.00 68 ALA A O 1
ATOM 512 N N . HIS A 1 69 ? -10.413 -19.578 5.606 1.00 97.06 69 HIS A N 1
ATOM 513 C CA . HIS A 1 69 ? -10.840 -19.328 6.982 1.00 97.06 69 HIS A CA 1
ATOM 514 C C . HIS A 1 69 ? -10.744 -17.852 7.374 1.00 97.06 69 HIS A C 1
ATOM 516 O O . HIS A 1 69 ? -11.042 -17.502 8.516 1.00 97.06 69 HIS A O 1
ATOM 522 N N . GLY A 1 70 ? -10.358 -16.973 6.448 1.00 94.06 70 GLY A N 1
ATOM 523 C CA . GLY A 1 70 ? -10.198 -15.557 6.748 1.00 94.06 70 GLY A CA 1
ATOM 524 C C . GLY A 1 70 ? -8.830 -15.207 7.338 1.00 94.06 70 GLY A C 1
ATOM 525 O O . GLY A 1 70 ? -8.643 -14.062 7.751 1.00 94.06 70 GLY A O 1
ATOM 526 N N . GLN A 1 71 ? -7.873 -16.140 7.380 1.00 96.31 71 GLN A N 1
ATOM 527 C CA . GLN A 1 71 ? -6.539 -15.883 7.917 1.00 96.31 71 GLN A CA 1
ATOM 528 C C . GLN A 1 71 ? -5.681 -15.146 6.873 1.00 96.31 71 GLN A C 1
ATOM 530 O O . GLN A 1 71 ? -5.455 -15.679 5.778 1.00 96.31 71 GLN A O 1
ATOM 535 N N . PRO A 1 72 ? -5.166 -13.936 7.180 1.00 95.44 72 PRO A N 1
ATOM 536 C CA . PRO A 1 72 ? -4.245 -13.241 6.292 1.00 95.44 72 PRO A CA 1
ATOM 537 C C . PRO A 1 72 ? -2.905 -13.970 6.197 1.00 95.44 72 PRO A C 1
ATOM 539 O O . PRO A 1 72 ? -2.362 -14.431 7.207 1.00 95.44 72 PRO A O 1
ATOM 542 N N . TRP A 1 73 ? -2.346 -14.012 4.993 1.00 96.94 73 TRP A N 1
ATOM 543 C CA . TRP A 1 73 ? -1.011 -14.531 4.714 1.00 96.94 73 TRP A CA 1
ATOM 544 C C . TRP A 1 73 ? -0.313 -13.673 3.653 1.00 96.94 73 TRP A C 1
ATOM 546 O O . TRP A 1 73 ? -0.952 -12.942 2.893 1.00 96.94 73 TRP A O 1
ATOM 556 N N . ALA A 1 74 ? 1.015 -13.763 3.599 1.00 96.94 74 ALA A N 1
ATOM 557 C CA . ALA A 1 74 ? 1.828 -13.113 2.577 1.00 96.94 74 ALA A CA 1
ATOM 558 C C . ALA A 1 74 ? 2.917 -14.061 2.060 1.00 96.94 74 ALA A C 1
ATOM 560 O O . ALA A 1 74 ? 3.391 -14.934 2.787 1.00 96.94 74 ALA A O 1
ATOM 561 N N . THR A 1 75 ? 3.313 -13.901 0.799 1.00 96.44 75 THR A N 1
ATOM 562 C CA . THR A 1 75 ? 4.388 -14.676 0.170 1.00 96.44 75 THR A CA 1
ATOM 563 C C . THR A 1 75 ? 5.170 -13.836 -0.839 1.00 96.44 75 THR A C 1
ATOM 565 O O . THR A 1 75 ? 4.736 -12.753 -1.233 1.00 96.44 75 THR A O 1
ATOM 568 N N . LEU A 1 76 ? 6.316 -14.356 -1.276 1.00 96.06 76 LEU A N 1
ATOM 569 C CA . LEU A 1 76 ? 7.120 -13.795 -2.358 1.00 96.06 76 LEU A CA 1
ATOM 570 C C . LEU A 1 76 ? 6.986 -14.666 -3.608 1.00 96.06 76 LEU A C 1
ATOM 572 O O . LEU A 1 76 ? 6.984 -15.896 -3.521 1.00 96.06 76 LEU A O 1
ATOM 576 N N . ARG A 1 77 ? 6.908 -14.031 -4.777 1.00 92.00 77 ARG A N 1
ATOM 577 C CA . ARG A 1 77 ? 7.024 -14.696 -6.080 1.00 92.00 77 ARG A CA 1
ATOM 578 C C . ARG A 1 77 ? 8.119 -14.033 -6.898 1.00 92.00 77 ARG A C 1
ATOM 580 O O . ARG A 1 77 ? 8.161 -12.811 -6.960 1.00 92.00 77 ARG A O 1
ATOM 587 N N . VAL A 1 78 ? 8.982 -14.853 -7.480 1.00 86.19 78 VAL A N 1
ATOM 588 C CA . VAL A 1 78 ? 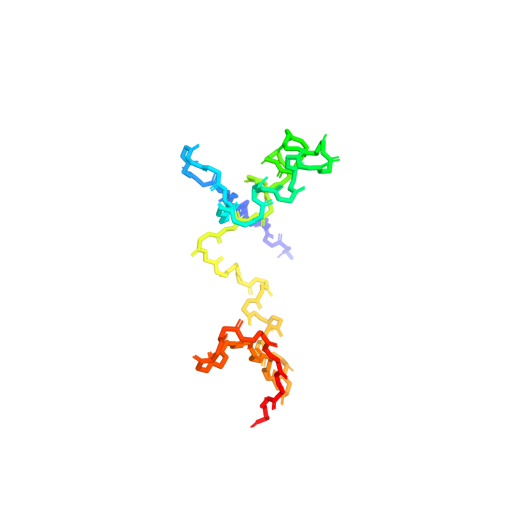10.029 -14.484 -8.441 1.00 86.19 78 VAL A CA 1
ATOM 589 C C . VAL A 1 78 ? 9.571 -14.832 -9.847 1.00 86.19 78 VAL A C 1
ATOM 591 O O . VAL A 1 78 ? 8.825 -15.833 -9.969 1.00 86.19 78 VAL A O 1
#

Sequence (78 aa):
MTAPTAVVPGWELDVAPFHAGELAVQQRAGVTEAAGAAGRRGIRRFMPDQHRAFFAQLPFFVLGGVDAHGQPWATLRV

pLDDT: mean 90.87, std 11.44, range [40.22, 98.12]

Foldseek 3Di:
DDDPDPPDAFADDPDAPDDPVVCVVCVVVVNNVVCRVVRRRHHDPDQDPVRVVVVVPDPWDKDWDADPVRRIDIDIDD

Mean predicted aligned error: 5.71 Å

Secondary structure (DSSP, 8-state):
------------SSS-SS-HHHHHHHHHTT-HHHHHHHHHHH--SS--HHHHHHHTT-SSEEEEEE-TTS-EEEEEE-